Protein AF-A0A354PIG5-F1 (afdb_monomer)

Mean predicted aligned error: 12.37 Å

Sequence (164 aa):
SSSPVDLDRLLAGAAIHLVNTDPPYNVKVEPRSNNAIAAGLSSFTNDGAASRLKGGQGNAASFGVDHETGKPKHAATHKKLRAKDRPLANDFVSDEAFDQLLEDWFGNIARVLLPGRCFYIWGGYANCGNYPPVLKKHGLYFSQSIIWDKQHPVLTRKDFMGAH

Radius of gyration: 18.51 Å; Cα contacts (8 Å, |Δi|>4): 143; chains: 1; bounding box: 42×33×51 Å

Foldseek 3Di:
DLDLVVVCVVCVVPAAQEAEDEQDPFPFDFDDDPVCVVVVVDPPDVDCPVVPQADDDDADDPQQADNHPRHGVDDDDPDDDDPLSGDTVPPRDDPVSVLSSLLSVLLSVLVRHDPPHYYHYDDDPRCPVNNPVSCVVSVNDDDDDDWDQDPDDDDDSDPDDDRD

Structure (mmCIF, N/CA/C/O backbone):
data_AF-A0A354PIG5-F1
#
_entry.id   AF-A0A354PIG5-F1
#
loop_
_atom_site.group_PDB
_atom_site.id
_atom_site.type_symbol
_atom_site.label_atom_id
_atom_site.label_alt_id
_atom_site.label_comp_id
_atom_site.label_asym_id
_atom_site.label_entity_id
_atom_site.label_seq_id
_atom_site.pdbx_PDB_ins_code
_atom_site.Cartn_x
_atom_site.Cartn_y
_atom_site.Cartn_z
_atom_site.occupancy
_atom_site.B_iso_or_equiv
_atom_site.auth_seq_id
_atom_site.auth_comp_id
_atom_site.auth_asym_id
_atom_site.auth_atom_id
_atom_site.pdbx_PDB_model_num
ATOM 1 N N . SER A 1 1 ? -8.118 -4.072 -3.590 1.00 74.81 1 SER A N 1
ATOM 2 C CA . SER A 1 1 ? -8.830 -3.571 -4.785 1.00 74.81 1 SER A CA 1
ATOM 3 C C . SER A 1 1 ? -8.837 -2.057 -4.720 1.00 74.81 1 SER A C 1
ATOM 5 O O . SER A 1 1 ? -9.044 -1.546 -3.626 1.00 74.81 1 SER A O 1
ATOM 7 N N . SER A 1 2 ? -8.616 -1.351 -5.835 1.00 83.00 2 SER A N 1
ATOM 8 C CA . SER A 1 2 ? -8.819 0.108 -5.917 1.00 83.00 2 SER A CA 1
ATOM 9 C C . SER A 1 2 ? -10.299 0.483 -6.079 1.00 83.00 2 SER A C 1
ATOM 11 O O . SER A 1 2 ? -10.678 1.615 -5.820 1.00 83.00 2 SER A O 1
ATOM 13 N N . SER A 1 3 ? -11.161 -0.469 -6.449 1.00 90.56 3 SER A N 1
ATOM 14 C CA . SER A 1 3 ? -12.607 -0.265 -6.582 1.00 90.56 3 SER A CA 1
ATOM 15 C C . SER A 1 3 ? -13.317 -0.520 -5.244 1.00 90.56 3 SER A C 1
ATOM 17 O O . SER A 1 3 ? -13.314 -1.668 -4.777 1.00 90.56 3 SER A O 1
ATOM 19 N N . PRO A 1 4 ? -13.959 0.497 -4.625 1.00 93.94 4 PRO A N 1
ATOM 20 C CA . PRO A 1 4 ? -14.721 0.312 -3.391 1.00 93.94 4 PRO A CA 1
ATOM 21 C C . PRO A 1 4 ? -15.900 -0.641 -3.583 1.00 93.94 4 PRO A C 1
ATOM 23 O O . PRO A 1 4 ? -16.143 -1.485 -2.732 1.00 93.94 4 PRO A O 1
ATOM 26 N N . VAL A 1 5 ? -16.571 -0.564 -4.736 1.00 96.25 5 VAL A N 1
ATOM 27 C CA . VAL A 1 5 ? -17.736 -1.399 -5.059 1.00 96.25 5 VAL A CA 1
ATOM 28 C C . VAL A 1 5 ? -17.356 -2.878 -5.109 1.00 96.25 5 VAL A C 1
ATOM 30 O O . VAL A 1 5 ? -18.067 -3.720 -4.563 1.00 96.25 5 VAL A O 1
ATOM 33 N N . ASP A 1 6 ? -16.230 -3.212 -5.739 1.00 94.50 6 ASP A N 1
ATOM 34 C CA . ASP A 1 6 ? -15.784 -4.607 -5.808 1.00 94.50 6 ASP A CA 1
ATOM 35 C C . ASP A 1 6 ? -15.281 -5.103 -4.455 1.00 94.50 6 ASP A C 1
ATOM 37 O O . ASP A 1 6 ? -15.489 -6.267 -4.113 1.00 94.50 6 ASP A O 1
ATOM 41 N N . LEU A 1 7 ? -14.669 -4.219 -3.661 1.00 93.12 7 LEU A N 1
ATOM 42 C CA . LEU A 1 7 ? -14.281 -4.547 -2.295 1.00 93.12 7 LEU A CA 1
ATOM 43 C C . LEU A 1 7 ? -15.508 -4.810 -1.414 1.00 93.12 7 LEU A C 1
ATOM 45 O O . LEU A 1 7 ? -15.527 -5.797 -0.692 1.00 93.12 7 LEU A O 1
ATOM 49 N N . ASP A 1 8 ? -16.553 -3.994 -1.508 1.00 96.06 8 ASP A N 1
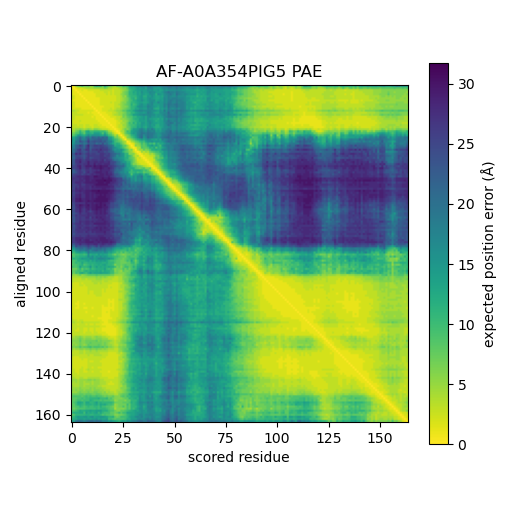ATOM 50 C CA . ASP A 1 8 ? -17.772 -4.165 -0.713 1.00 96.06 8 ASP A CA 1
ATOM 51 C C . ASP A 1 8 ? -18.505 -5.458 -1.077 1.00 96.06 8 ASP A C 1
ATOM 53 O O . ASP A 1 8 ? -18.942 -6.198 -0.193 1.00 96.06 8 ASP A O 1
ATOM 57 N N . ARG A 1 9 ? -18.570 -5.776 -2.377 1.00 96.75 9 ARG A N 1
ATOM 58 C CA . ARG A 1 9 ? -19.086 -7.064 -2.865 1.00 96.75 9 ARG A CA 1
ATOM 59 C C . ARG A 1 9 ? -18.287 -8.239 -2.311 1.00 96.75 9 ARG A C 1
ATOM 61 O O . ARG A 1 9 ? -18.887 -9.225 -1.898 1.00 96.75 9 ARG A O 1
ATOM 68 N N . LEU A 1 10 ? -16.958 -8.132 -2.306 1.00 94.88 10 LEU A N 1
ATOM 69 C CA . LEU A 1 10 ? -16.073 -9.173 -1.786 1.00 94.88 10 LEU A CA 1
ATOM 70 C C . LEU A 1 10 ? -16.258 -9.377 -0.280 1.00 94.88 10 LEU A C 1
ATOM 72 O O . LEU A 1 10 ? -16.286 -10.512 0.186 1.00 94.88 10 LEU A O 1
ATOM 76 N N . LEU A 1 11 ? -16.360 -8.285 0.479 1.00 95.94 11 LEU A N 1
ATOM 77 C CA . LEU A 1 11 ? -16.483 -8.349 1.930 1.00 95.94 11 LEU A CA 1
ATOM 78 C C . LEU A 1 11 ? -17.853 -8.856 2.367 1.00 95.94 11 LEU A C 1
ATOM 80 O O . LEU A 1 11 ? -17.933 -9.518 3.396 1.00 95.94 11 LEU A O 1
ATOM 84 N N . ALA A 1 12 ? -18.924 -8.540 1.631 1.00 96.62 12 ALA A N 1
ATOM 85 C CA . ALA A 1 12 ? -20.293 -8.916 1.990 1.00 96.62 12 ALA A CA 1
ATOM 86 C C . ALA A 1 12 ? -20.638 -8.604 3.469 1.00 96.62 12 ALA A C 1
ATOM 88 O O . ALA A 1 12 ? -21.335 -9.364 4.139 1.00 96.62 12 ALA A O 1
ATOM 89 N N . GLY A 1 13 ? -20.116 -7.486 3.993 1.00 94.06 13 GLY A N 1
ATOM 90 C CA . GLY A 1 13 ? -20.294 -7.055 5.386 1.00 94.06 13 GLY A CA 1
ATOM 91 C C . GLY A 1 13 ? -19.318 -7.662 6.405 1.00 94.06 13 GLY A C 1
ATOM 92 O O . GLY A 1 13 ? -19.386 -7.309 7.581 1.00 94.06 13 GLY A O 1
ATOM 93 N N . ALA A 1 14 ? -18.400 -8.540 5.995 1.00 96.12 14 ALA A N 1
ATOM 94 C CA . ALA A 1 14 ? -17.379 -9.097 6.876 1.00 96.12 14 ALA A CA 1
ATOM 95 C C . ALA A 1 14 ? -16.387 -8.023 7.354 1.00 96.12 14 ALA A C 1
ATOM 97 O O . ALA A 1 14 ? -15.939 -7.168 6.586 1.00 96.12 14 ALA A O 1
ATOM 98 N N . ALA A 1 15 ? -16.010 -8.102 8.630 1.00 93.38 15 ALA A N 1
ATOM 99 C CA . ALA A 1 15 ? -15.024 -7.209 9.221 1.00 93.38 15 ALA A CA 1
ATOM 100 C C . ALA A 1 15 ? -13.591 -7.669 8.915 1.00 93.38 15 ALA A C 1
ATOM 102 O O . ALA A 1 15 ? -13.277 -8.859 8.987 1.00 93.38 15 ALA A O 1
ATOM 103 N N . ILE A 1 16 ? -12.697 -6.716 8.638 1.00 96.94 16 ILE A N 1
ATOM 104 C CA . ILE A 1 16 ? -11.282 -7.003 8.395 1.00 96.94 16 ILE A CA 1
ATOM 105 C C . ILE A 1 16 ? -10.458 -6.766 9.662 1.00 96.94 16 ILE A C 1
ATOM 107 O O . ILE A 1 16 ? -10.401 -5.665 10.209 1.00 96.94 16 ILE A O 1
ATOM 111 N N . HIS A 1 17 ? -9.786 -7.828 10.112 1.00 97.56 17 HIS A N 1
ATOM 112 C CA . HIS A 1 17 ? -8.915 -7.826 11.293 1.00 97.56 17 HIS A CA 1
ATOM 113 C C . HIS A 1 17 ? -7.422 -7.729 10.966 1.00 97.56 17 HIS A C 1
ATOM 115 O O . HIS A 1 17 ? -6.620 -7.453 11.857 1.00 97.56 17 HIS A O 1
ATOM 121 N N . LEU A 1 18 ? -7.049 -8.000 9.718 1.00 97.50 18 LEU A N 1
ATOM 122 C CA . LEU A 1 18 ? -5.679 -7.970 9.229 1.00 97.50 18 LEU A CA 1
ATOM 123 C C . LEU A 1 18 ? -5.709 -7.713 7.726 1.00 97.50 18 LEU A C 1
ATOM 125 O O . LEU A 1 18 ? -6.444 -8.388 7.006 1.00 97.50 18 LEU A O 1
ATOM 129 N N . VAL A 1 19 ? -4.875 -6.793 7.252 1.00 96.38 19 VAL A N 1
ATOM 130 C CA . VAL A 1 19 ? -4.591 -6.659 5.818 1.00 96.38 19 VAL A CA 1
ATOM 131 C C . VAL A 1 19 ? -3.222 -7.249 5.516 1.00 96.38 19 VAL A C 1
ATOM 133 O O . VAL A 1 19 ? -2.248 -6.966 6.205 1.00 96.38 19 VAL A O 1
ATOM 136 N N . ASN A 1 20 ? -3.139 -8.051 4.463 1.00 94.75 20 ASN A N 1
ATOM 137 C CA . ASN A 1 20 ? -1.887 -8.535 3.902 1.00 94.75 20 ASN A CA 1
ATOM 138 C C . ASN A 1 20 ? -1.963 -8.340 2.385 1.00 94.75 20 ASN A C 1
ATOM 140 O O . ASN A 1 20 ? -2.807 -8.961 1.742 1.00 94.75 20 ASN A O 1
ATOM 144 N N . THR A 1 21 ? -1.166 -7.428 1.832 1.00 90.00 21 THR A N 1
ATOM 145 C CA . THR A 1 21 ? -1.327 -6.978 0.443 1.00 90.00 21 THR A CA 1
ATOM 146 C C . THR A 1 21 ? 0.007 -6.685 -0.221 1.00 90.00 21 THR A C 1
ATOM 148 O O . THR A 1 21 ? 0.940 -6.195 0.410 1.00 90.00 21 THR A O 1
ATOM 151 N N . ASP A 1 22 ? 0.060 -6.892 -1.528 1.00 86.06 22 ASP A N 1
ATOM 152 C CA . ASP A 1 22 ? 0.924 -6.162 -2.441 1.00 86.06 22 ASP A CA 1
ATOM 153 C C . ASP A 1 22 ? 0.088 -5.053 -3.115 1.00 86.06 22 ASP A C 1
ATOM 155 O O . ASP A 1 22 ? -1.019 -5.313 -3.589 1.00 86.06 22 ASP A O 1
ATOM 159 N N . PRO A 1 23 ? 0.512 -3.777 -3.103 1.00 75.69 23 PRO A N 1
ATOM 160 C CA . PRO A 1 23 ? -0.171 -2.745 -3.878 1.00 75.69 23 PRO A CA 1
ATOM 161 C C . PRO A 1 23 ? -0.042 -3.053 -5.380 1.00 75.69 23 PRO A C 1
ATOM 163 O O . PRO A 1 23 ? 0.822 -3.846 -5.761 1.00 75.69 23 PRO A O 1
ATOM 166 N N . PRO A 1 24 ? -0.883 -2.460 -6.247 1.00 66.12 24 PRO A N 1
ATOM 167 C CA . PRO A 1 24 ? -1.058 -2.890 -7.633 1.00 66.12 24 PRO A CA 1
ATOM 168 C C . PRO A 1 24 ? 0.165 -2.566 -8.506 1.00 66.12 24 PRO A C 1
ATOM 170 O O . PRO A 1 24 ? 0.164 -1.637 -9.310 1.00 66.12 24 PRO A O 1
ATOM 173 N N . TYR A 1 25 ? 1.215 -3.370 -8.373 1.00 64.62 25 TYR A N 1
ATOM 174 C CA . TYR A 1 25 ? 2.435 -3.286 -9.158 1.00 64.62 25 TYR A CA 1
ATOM 175 C C . TYR A 1 25 ? 2.503 -4.435 -10.158 1.00 64.62 25 TYR A C 1
ATOM 177 O O . TYR A 1 25 ? 2.498 -5.596 -9.773 1.00 64.62 25 TYR A O 1
ATOM 185 N N . ASN A 1 26 ? 2.642 -4.101 -11.444 1.00 58.44 26 ASN A N 1
ATOM 186 C CA . ASN A 1 26 ? 3.309 -4.919 -12.466 1.00 58.44 26 ASN A CA 1
ATOM 187 C C . ASN A 1 26 ? 3.069 -6.444 -12.435 1.00 58.44 26 ASN A C 1
ATOM 189 O O . ASN A 1 26 ? 4.012 -7.236 -12.445 1.00 58.44 26 ASN A O 1
ATOM 193 N N . VAL A 1 27 ? 1.806 -6.869 -12.481 1.00 47.31 27 VAL A N 1
ATOM 194 C CA . VAL A 1 27 ? 1.428 -8.292 -12.379 1.00 47.31 27 VAL A CA 1
ATOM 195 C C . VAL A 1 27 ? 1.302 -9.033 -13.716 1.00 47.31 27 VAL A C 1
ATOM 197 O O . VAL A 1 27 ? 1.070 -10.240 -13.713 1.00 47.31 27 VAL A O 1
ATOM 200 N N . LYS A 1 28 ? 1.482 -8.376 -14.875 1.00 41.38 28 LYS A N 1
ATOM 201 C CA . LYS A 1 28 ? 1.303 -9.048 -16.177 1.00 41.38 28 LYS A CA 1
ATOM 202 C C . LYS A 1 28 ? 2.555 -9.082 -17.044 1.00 41.38 28 LYS A C 1
ATOM 204 O O . LYS A 1 28 ? 2.981 -8.064 -17.587 1.00 41.38 28 LYS A O 1
ATOM 209 N N . VAL A 1 29 ? 3.081 -10.292 -17.238 1.00 42.31 29 VAL A N 1
ATOM 210 C CA . VAL A 1 29 ? 4.096 -10.620 -18.247 1.00 42.31 29 VAL A CA 1
ATOM 211 C C . VAL A 1 29 ? 3.372 -11.077 -19.516 1.00 42.31 29 VAL A C 1
ATOM 213 O O . VAL A 1 29 ? 2.855 -12.189 -19.556 1.00 42.31 29 VAL A O 1
ATOM 216 N N . GLU A 1 30 ? 3.308 -10.239 -20.555 1.00 38.31 30 GLU A N 1
ATOM 217 C CA . GLU A 1 30 ? 2.706 -10.641 -21.839 1.00 38.31 30 GLU A CA 1
ATOM 218 C C . GLU A 1 30 ? 3.747 -11.202 -22.833 1.00 38.31 30 GLU A C 1
ATOM 220 O O . GLU A 1 30 ? 4.861 -10.668 -22.933 1.00 38.31 30 GLU A O 1
ATOM 225 N N . PRO A 1 31 ? 3.412 -12.257 -23.605 1.00 37.62 31 PRO A N 1
ATOM 226 C CA . PRO A 1 31 ? 4.224 -12.721 -24.729 1.00 37.62 31 PRO A CA 1
ATOM 227 C C . PRO A 1 31 ? 4.264 -11.672 -25.851 1.00 37.62 31 PRO A C 1
ATOM 229 O O . PRO A 1 31 ? 3.236 -11.125 -26.230 1.00 37.62 31 PRO A O 1
ATOM 232 N N . ARG A 1 32 ? 5.448 -11.409 -26.422 1.00 52.59 32 ARG A N 1
ATOM 233 C CA . ARG A 1 32 ? 5.639 -10.389 -27.478 1.00 52.59 32 ARG A CA 1
ATOM 234 C C . ARG A 1 32 ? 6.369 -10.882 -28.728 1.00 52.59 32 ARG A C 1
ATOM 236 O O . ARG A 1 32 ? 7.068 -10.110 -29.377 1.00 52.59 32 ARG A O 1
ATOM 243 N N . SER A 1 33 ? 6.282 -12.163 -29.079 1.00 48.16 33 SER A N 1
ATOM 244 C CA . SER A 1 33 ? 6.675 -12.531 -30.446 1.00 48.16 33 SER A CA 1
ATOM 245 C C . SER A 1 33 ? 5.635 -11.963 -31.418 1.00 48.16 33 SER A C 1
ATOM 247 O O . SER A 1 33 ? 4.445 -11.978 -31.108 1.00 48.16 33 SER A O 1
ATOM 249 N N . ASN A 1 34 ? 6.056 -11.501 -32.602 1.00 45.69 34 ASN A N 1
ATOM 250 C CA . ASN A 1 34 ? 5.121 -11.089 -33.662 1.00 45.69 34 ASN A CA 1
ATOM 251 C C . ASN A 1 34 ? 4.080 -12.190 -33.952 1.00 45.69 34 ASN A C 1
ATOM 253 O O . ASN A 1 34 ? 2.932 -11.885 -34.244 1.00 45.69 34 ASN A O 1
ATOM 257 N N . ASN A 1 35 ? 4.455 -13.462 -33.764 1.00 43.19 35 ASN A N 1
ATOM 258 C CA . ASN A 1 35 ? 3.554 -14.611 -33.868 1.00 43.19 35 ASN A CA 1
ATOM 259 C C . ASN A 1 35 ? 2.488 -14.658 -32.756 1.00 43.19 35 ASN A C 1
ATOM 261 O O . ASN A 1 35 ? 1.361 -15.044 -33.029 1.00 43.19 35 ASN A O 1
ATOM 265 N N . ALA A 1 36 ? 2.811 -14.272 -31.515 1.00 39.34 36 ALA A N 1
ATOM 266 C CA . ALA A 1 36 ? 1.846 -14.235 -30.409 1.00 39.34 36 ALA A CA 1
ATOM 267 C C . ALA A 1 36 ? 0.866 -13.056 -30.528 1.00 39.34 36 ALA A C 1
ATOM 269 O O . ALA A 1 36 ? -0.307 -13.196 -30.190 1.00 39.34 36 ALA A O 1
ATOM 270 N N . ILE A 1 37 ? 1.339 -11.923 -31.061 1.00 41.56 37 ILE A N 1
ATOM 271 C CA . ILE A 1 37 ? 0.503 -10.759 -31.391 1.00 41.56 37 ILE A CA 1
ATOM 272 C C . ILE A 1 37 ? -0.439 -11.107 -32.556 1.00 41.56 37 ILE A C 1
ATOM 274 O O . ILE A 1 37 ? -1.639 -10.870 -32.467 1.00 41.56 37 ILE A O 1
ATOM 278 N N . ALA A 1 38 ? 0.073 -11.757 -33.609 1.00 40.72 38 ALA A N 1
ATOM 279 C CA . ALA A 1 38 ? -0.735 -12.224 -34.739 1.00 40.72 38 ALA A CA 1
ATOM 280 C C . ALA A 1 38 ? -1.760 -13.311 -34.354 1.00 40.72 38 ALA A C 1
ATOM 282 O O . ALA A 1 38 ? -2.796 -13.428 -35.000 1.00 40.72 38 ALA A O 1
ATOM 283 N N . ALA A 1 39 ? -1.500 -14.079 -33.290 1.00 41.22 39 ALA A N 1
ATOM 284 C CA . ALA A 1 39 ? -2.415 -15.087 -32.754 1.00 41.22 39 ALA A CA 1
ATOM 285 C C . ALA A 1 39 ? -3.521 -14.513 -31.840 1.00 41.22 39 ALA A C 1
ATOM 287 O O . ALA A 1 39 ? -4.280 -15.286 -31.261 1.00 41.22 39 ALA A O 1
ATOM 288 N N . GLY A 1 40 ? -3.615 -13.184 -31.678 1.00 33.91 40 GLY A N 1
ATOM 289 C CA . GLY A 1 40 ? -4.673 -12.541 -30.887 1.00 33.91 40 GLY A CA 1
ATOM 290 C C . GLY A 1 40 ? -4.543 -12.730 -29.371 1.00 33.91 40 GLY A C 1
ATOM 291 O O . GLY A 1 40 ? -5.515 -12.559 -28.643 1.00 33.91 40 GLY A O 1
ATOM 292 N N . LEU A 1 41 ? -3.351 -13.084 -28.879 1.00 39.31 41 LEU A N 1
ATOM 293 C CA . LEU A 1 41 ? -3.097 -13.360 -27.458 1.00 39.31 41 LEU A CA 1
ATOM 294 C C . LEU A 1 41 ? -2.632 -12.117 -26.665 1.00 39.31 41 LEU A C 1
ATOM 296 O O . LEU A 1 41 ? -2.272 -12.245 -25.495 1.00 39.31 41 LEU A O 1
ATOM 300 N N . SER A 1 42 ? -2.614 -10.926 -27.281 1.00 42.78 42 SER A N 1
ATOM 301 C CA . SER A 1 42 ? -2.255 -9.653 -26.633 1.00 42.78 42 SER A CA 1
ATOM 302 C C . SER A 1 42 ? -3.487 -8.813 -26.303 1.00 42.78 42 SER A C 1
ATOM 304 O O . SER A 1 42 ? -4.326 -8.589 -27.171 1.00 42.78 42 SER A O 1
ATOM 306 N N . SER A 1 43 ? -3.553 -8.269 -25.088 1.00 42.38 43 SER A N 1
ATOM 307 C CA . SER A 1 43 ? -4.671 -7.413 -24.630 1.00 42.38 43 SER A CA 1
ATOM 308 C C . SER A 1 43 ? -4.508 -5.932 -24.959 1.00 42.38 43 SER A C 1
ATOM 310 O O . SER A 1 43 ? -5.352 -5.129 -24.577 1.00 42.38 43 SER A O 1
ATOM 312 N N . PHE A 1 44 ? -3.441 -5.556 -25.664 1.00 44.06 44 PHE A N 1
ATOM 313 C CA . PHE A 1 44 ? -3.349 -4.237 -26.275 1.00 44.06 44 PHE A CA 1
ATOM 314 C C . PHE A 1 44 ? -4.238 -4.220 -27.521 1.00 44.06 44 PHE A C 1
ATOM 316 O O . PHE A 1 44 ? -3.773 -4.423 -28.642 1.00 44.06 44 PHE A O 1
ATOM 323 N N . THR A 1 45 ? -5.533 -3.984 -27.333 1.00 39.50 45 THR A N 1
ATOM 324 C CA . THR A 1 45 ? -6.289 -3.262 -28.354 1.00 39.50 45 THR A CA 1
ATOM 325 C C . THR A 1 45 ? -5.624 -1.896 -28.533 1.00 39.50 45 THR A C 1
ATOM 327 O O . THR A 1 45 ? -5.093 -1.324 -27.579 1.00 39.50 45 THR A O 1
ATOM 330 N N . ASN A 1 46 ? -5.561 -1.408 -29.774 1.00 42.69 46 ASN A N 1
ATOM 331 C CA . ASN A 1 46 ? -5.026 -0.092 -30.144 1.00 42.6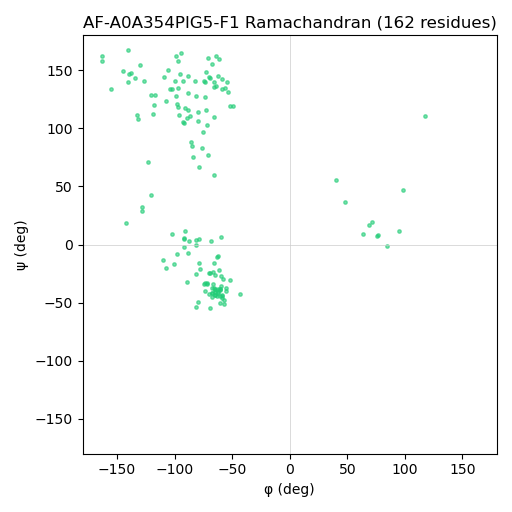9 46 ASN A CA 1
ATOM 332 C C . ASN A 1 46 ? -5.895 1.044 -29.567 1.00 42.69 46 ASN A C 1
ATOM 334 O O . ASN A 1 46 ? -6.445 1.854 -30.310 1.00 42.69 46 ASN A O 1
ATOM 338 N N . ASP A 1 47 ? -6.051 1.113 -28.251 1.00 36.75 47 ASP A N 1
ATOM 339 C CA . ASP A 1 47 ? -6.847 2.143 -27.611 1.00 36.75 47 ASP A CA 1
ATOM 340 C C . ASP A 1 47 ? -5.955 3.356 -27.344 1.00 36.75 47 ASP A C 1
ATOM 342 O O . ASP A 1 47 ? -4.844 3.253 -26.815 1.00 36.75 47 ASP A O 1
ATOM 346 N N . GLY A 1 48 ? -6.439 4.536 -27.741 1.00 36.53 48 GLY A N 1
ATOM 347 C CA . GLY A 1 48 ? -5.711 5.813 -27.755 1.00 36.53 48 GLY A CA 1
ATOM 348 C C . GLY A 1 48 ? -5.167 6.309 -26.404 1.00 36.53 48 GLY A C 1
ATOM 349 O O . GLY A 1 48 ? -4.611 7.403 -26.339 1.00 36.53 48 GLY A O 1
ATOM 350 N N . ALA A 1 49 ? -5.268 5.514 -25.336 1.00 37.22 49 ALA A N 1
ATOM 351 C CA . ALA A 1 49 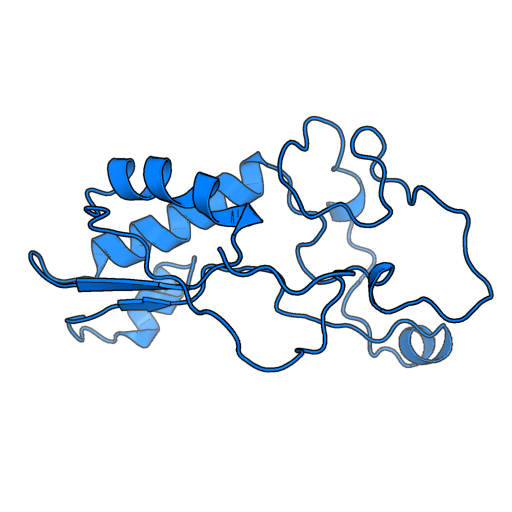? -4.638 5.751 -24.040 1.00 37.22 49 ALA A CA 1
ATOM 352 C C . ALA A 1 49 ? -3.101 5.838 -24.128 1.00 37.22 49 ALA A C 1
ATOM 354 O O . ALA A 1 49 ? -2.483 6.572 -23.359 1.00 37.22 49 ALA A O 1
ATOM 355 N N . ALA A 1 50 ? -2.482 5.184 -25.119 1.00 38.84 50 ALA A N 1
ATOM 356 C CA . ALA A 1 50 ? -1.037 5.261 -25.352 1.00 38.84 50 ALA A CA 1
ATOM 357 C C . ALA A 1 50 ? -0.542 6.661 -25.784 1.00 38.84 50 ALA A C 1
ATOM 359 O O . ALA A 1 50 ? 0.654 6.934 -25.707 1.00 38.84 50 ALA A O 1
ATOM 360 N N . SER A 1 51 ? -1.426 7.569 -26.228 1.00 36.22 51 SER A N 1
ATOM 361 C CA . SER A 1 51 ? -1.018 8.878 -26.764 1.00 36.22 51 SER A CA 1
AT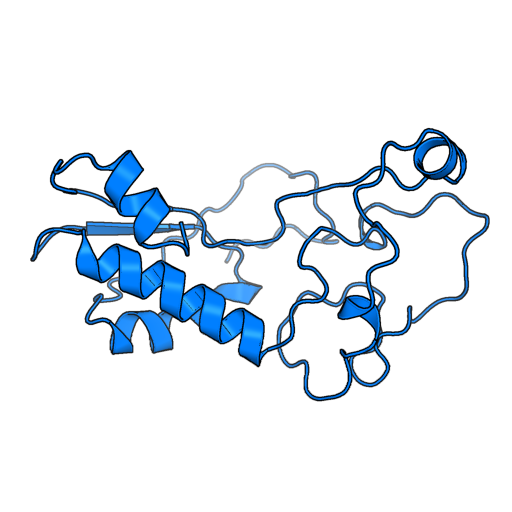OM 362 C C . SER A 1 51 ? -0.880 9.992 -25.714 1.00 36.22 51 SER A C 1
ATOM 364 O O . SER A 1 51 ? -0.458 11.091 -26.075 1.00 36.22 51 SER A O 1
ATOM 366 N N . ARG A 1 52 ? -1.260 9.763 -24.446 1.00 35.53 52 ARG A N 1
ATOM 367 C CA . ARG A 1 52 ? -1.309 10.816 -23.405 1.00 35.53 52 ARG A CA 1
ATOM 368 C C . ARG A 1 52 ? -0.140 10.812 -22.413 1.00 35.53 52 ARG A C 1
ATOM 370 O O . ARG A 1 52 ? -0.156 11.578 -21.459 1.00 35.53 52 ARG A O 1
ATOM 377 N N . LEU A 1 53 ? 0.894 10.011 -22.651 1.00 40.06 53 LEU A N 1
ATOM 378 C CA . LEU A 1 53 ? 2.118 9.993 -21.843 1.00 40.06 53 LEU A CA 1
ATOM 379 C C . LEU A 1 53 ? 3.099 11.082 -22.300 1.00 40.06 53 LEU A C 1
ATOM 381 O O . LEU A 1 53 ? 4.084 10.805 -22.982 1.00 40.06 53 LEU A O 1
ATOM 385 N N . LYS A 1 54 ? 2.822 12.342 -21.958 1.00 36.19 54 LYS A N 1
ATOM 386 C CA . LYS A 1 54 ? 3.800 13.431 -22.069 1.00 36.19 54 LYS A CA 1
ATOM 387 C C . LYS A 1 54 ? 3.826 14.232 -20.774 1.00 36.19 54 LYS A C 1
ATOM 389 O O . LYS A 1 54 ? 2.920 15.019 -20.532 1.00 36.19 54 LYS A O 1
ATOM 394 N N . GLY A 1 55 ? 4.914 14.072 -20.027 1.00 30.62 55 GLY A N 1
ATOM 395 C CA . GLY A 1 55 ? 5.320 14.986 -18.964 1.00 30.62 55 GLY A CA 1
ATOM 396 C C . GLY A 1 55 ? 5.338 14.348 -17.582 1.00 30.62 55 GLY A C 1
ATOM 397 O O . GLY A 1 55 ? 4.285 14.082 -17.025 1.00 30.62 55 GLY A O 1
ATOM 398 N N . GLY A 1 56 ? 6.544 14.176 -17.031 1.00 34.78 56 GLY A N 1
ATOM 399 C CA . GLY A 1 56 ? 6.748 14.142 -15.582 1.00 34.78 56 GLY A CA 1
ATOM 400 C C . GLY A 1 56 ? 6.843 12.770 -14.924 1.00 34.78 56 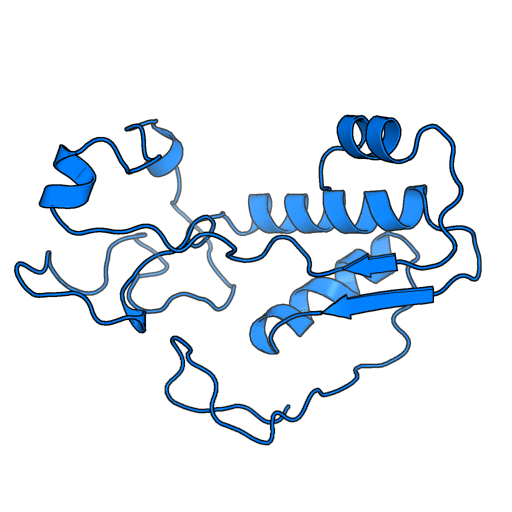GLY A C 1
ATOM 401 O O . GLY A 1 56 ? 6.210 12.585 -13.904 1.00 34.78 56 GLY A O 1
ATOM 402 N N . GLN A 1 57 ? 7.627 11.826 -15.462 1.00 41.22 57 GLN A N 1
ATOM 403 C CA . GLN A 1 57 ? 7.890 10.552 -14.775 1.00 41.22 57 GLN A CA 1
ATOM 404 C C . GLN A 1 57 ? 9.111 10.640 -13.858 1.00 41.22 57 GLN A C 1
ATOM 406 O O . GLN A 1 57 ? 10.252 10.642 -14.327 1.00 41.22 57 GLN A O 1
ATOM 411 N N . GLY A 1 58 ? 8.860 10.636 -12.555 1.00 35.44 58 GLY A N 1
ATOM 412 C CA . GLY A 1 58 ? 9.853 10.566 -11.498 1.00 35.44 58 GLY A CA 1
ATOM 413 C C . GLY A 1 58 ? 9.665 9.354 -10.595 1.00 35.44 58 GLY A C 1
ATOM 414 O O . GLY A 1 58 ? 9.809 9.515 -9.396 1.00 35.44 58 GLY A O 1
ATOM 415 N N . ASN A 1 59 ? 9.374 8.153 -11.120 1.00 36.25 59 ASN A N 1
ATOM 416 C CA . ASN A 1 59 ? 9.391 6.926 -10.313 1.00 36.25 59 ASN A CA 1
ATOM 417 C C . ASN A 1 59 ? 9.965 5.686 -11.033 1.00 36.25 59 ASN A C 1
ATOM 419 O O . ASN A 1 59 ? 9.809 5.453 -12.233 1.00 36.25 59 ASN A O 1
ATOM 423 N N . ALA A 1 60 ? 10.742 4.914 -10.272 1.00 38.66 60 ALA A N 1
ATOM 424 C CA . ALA A 1 60 ? 11.824 4.059 -10.747 1.00 38.66 60 ALA A CA 1
ATOM 425 C C . ALA A 1 60 ? 11.385 2.658 -11.221 1.00 38.66 60 ALA A C 1
ATOM 427 O O . ALA A 1 60 ? 11.530 1.664 -10.507 1.00 38.66 60 ALA A O 1
ATOM 428 N N . ALA A 1 61 ? 10.964 2.546 -12.484 1.00 37.97 61 ALA A N 1
ATOM 429 C CA . ALA A 1 61 ? 10.935 1.266 -13.210 1.00 37.97 61 ALA A CA 1
ATOM 430 C C . ALA A 1 61 ? 11.322 1.365 -14.702 1.00 37.97 61 ALA A C 1
ATOM 432 O O . ALA A 1 61 ? 11.054 0.439 -15.467 1.00 37.97 61 ALA A O 1
ATOM 433 N N . SER A 1 62 ? 11.987 2.438 -15.142 1.00 38.00 62 SER A N 1
ATOM 434 C CA . SER A 1 62 ? 12.314 2.672 -16.559 1.00 38.00 62 SER A CA 1
ATOM 435 C C . SER A 1 62 ? 13.524 1.865 -17.056 1.00 38.00 62 SER A C 1
ATOM 437 O O . SER A 1 62 ? 14.578 2.378 -17.443 1.00 38.00 62 SER A O 1
ATOM 439 N N . PHE A 1 63 ? 13.383 0.544 -17.116 1.00 41.59 63 PHE A N 1
ATOM 440 C CA . PHE A 1 63 ? 14.329 -0.267 -17.877 1.00 41.59 63 PHE A CA 1
ATOM 441 C C . PHE A 1 63 ? 14.047 -0.118 -19.378 1.00 41.59 63 PHE A C 1
ATOM 443 O O . PHE A 1 63 ? 13.186 -0.790 -19.934 1.00 41.59 63 PHE A O 1
ATOM 450 N N . GLY A 1 64 ? 14.799 0.769 -20.040 1.00 40.84 64 GLY A N 1
ATOM 451 C CA . GLY A 1 64 ? 14.888 0.832 -21.506 1.00 40.84 64 GLY A CA 1
ATOM 452 C C . GLY A 1 64 ? 13.958 1.823 -22.213 1.00 40.84 64 GLY A C 1
ATOM 453 O O . GLY A 1 64 ? 13.873 1.778 -23.440 1.00 40.84 64 GLY A O 1
ATOM 454 N N . VAL A 1 65 ? 13.306 2.734 -21.486 1.00 43.47 65 VAL A N 1
ATOM 455 C CA . VAL A 1 65 ? 12.412 3.766 -22.047 1.00 43.47 65 VAL A CA 1
ATOM 456 C C . VAL A 1 65 ? 12.846 5.144 -21.548 1.00 43.47 65 VAL A C 1
ATOM 458 O O . VAL A 1 65 ? 13.331 5.283 -20.426 1.00 43.47 65 VAL A O 1
ATOM 461 N N . ASP A 1 66 ? 12.779 6.138 -22.424 1.00 40.62 66 ASP A N 1
ATOM 462 C CA . ASP A 1 66 ? 13.132 7.522 -22.137 1.00 40.62 66 ASP A CA 1
ATOM 463 C C . ASP A 1 66 ? 11.976 8.250 -21.433 1.00 40.62 66 ASP A C 1
ATOM 465 O O . ASP A 1 66 ? 10.839 8.214 -21.906 1.00 40.62 66 ASP A O 1
ATOM 469 N N . HIS A 1 67 ? 12.276 8.888 -20.297 1.00 40.88 67 HIS A N 1
ATOM 470 C CA . HIS A 1 67 ? 11.283 9.487 -19.395 1.00 40.88 67 HIS A CA 1
ATOM 471 C C . HIS A 1 67 ? 10.593 10.731 -19.963 1.00 40.88 67 HIS A C 1
ATOM 473 O O . HIS A 1 67 ? 9.482 11.053 -19.549 1.00 40.88 67 HIS A O 1
ATOM 479 N N . GLU A 1 68 ? 11.227 11.436 -20.899 1.00 36.00 68 GLU A N 1
ATOM 480 C CA . GLU A 1 68 ? 10.668 12.660 -21.480 1.00 36.00 68 GLU A CA 1
ATOM 481 C C . GLU A 1 68 ? 9.801 12.353 -22.700 1.00 36.00 68 GLU A C 1
ATOM 483 O O . GLU A 1 68 ? 8.817 13.039 -22.982 1.00 36.00 68 GLU A O 1
ATOM 488 N N . THR A 1 69 ? 10.163 11.303 -23.436 1.00 43.84 69 THR A N 1
ATOM 489 C CA . THR A 1 69 ? 9.576 11.017 -24.745 1.00 43.84 69 THR A CA 1
ATOM 490 C C . THR A 1 69 ? 8.673 9.788 -24.769 1.00 43.84 69 THR A C 1
ATOM 492 O O . THR A 1 69 ? 7.973 9.590 -25.764 1.00 43.84 69 THR A O 1
ATOM 495 N N . GLY A 1 70 ? 8.702 8.942 -23.731 1.00 43.25 70 GLY A N 1
ATOM 496 C CA . GLY A 1 70 ? 7.985 7.660 -23.690 1.00 43.25 70 GLY A CA 1
ATOM 497 C C . GLY A 1 70 ? 8.465 6.660 -24.749 1.00 43.25 70 GLY A C 1
ATOM 498 O O . GLY A 1 70 ? 7.841 5.621 -24.967 1.00 43.25 70 GLY A O 1
ATOM 499 N N . LYS A 1 71 ? 9.567 6.970 -25.446 1.00 43.44 71 LYS A N 1
ATOM 500 C CA . LYS A 1 71 ? 10.107 6.147 -26.526 1.00 43.44 71 LYS A CA 1
ATOM 501 C C . LYS A 1 71 ? 11.075 5.110 -25.970 1.00 43.44 71 LYS A C 1
ATOM 503 O O . LYS A 1 71 ? 11.830 5.409 -25.041 1.00 43.44 71 LYS A O 1
ATOM 508 N N . PRO A 1 72 ? 11.125 3.905 -26.559 1.00 48.38 72 PRO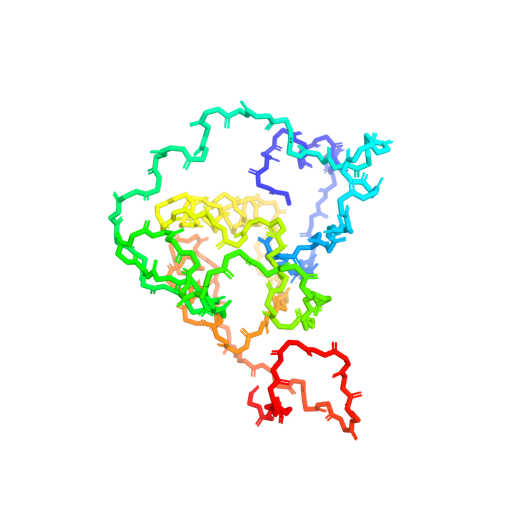 A N 1
ATOM 509 C CA . PRO A 1 72 ? 12.202 2.971 -26.277 1.00 48.38 72 PRO A CA 1
ATOM 510 C C . PRO A 1 72 ? 13.546 3.672 -26.516 1.00 48.38 72 PRO A C 1
ATOM 512 O O . PRO A 1 72 ? 13.754 4.255 -27.580 1.00 48.38 72 PRO A O 1
ATOM 515 N N . LYS A 1 73 ? 14.482 3.584 -25.563 1.00 43.22 73 LYS A N 1
ATOM 516 C CA . LYS A 1 73 ? 15.852 4.116 -25.724 1.00 43.22 73 LYS A CA 1
ATOM 517 C C . LYS A 1 73 ? 16.617 3.429 -26.867 1.00 43.22 73 LYS A C 1
ATOM 519 O O . LYS A 1 73 ? 17.703 3.867 -27.241 1.00 43.22 73 LYS A O 1
ATOM 524 N N . HIS A 1 74 ? 16.070 2.341 -27.414 1.00 44.53 74 HIS A N 1
ATOM 525 C CA . HIS A 1 74 ? 16.684 1.508 -28.440 1.00 44.53 74 HIS A CA 1
ATOM 526 C C . HIS A 1 74 ? 15.684 1.176 -29.558 1.00 44.53 74 HIS A C 1
ATOM 528 O O . HIS A 1 74 ? 14.504 0.955 -29.299 1.00 44.53 74 HIS A O 1
ATOM 534 N N . ALA A 1 75 ? 16.164 1.130 -30.804 1.00 42.56 75 ALA A N 1
ATOM 535 C CA . ALA A 1 75 ? 15.344 0.888 -31.993 1.00 42.56 75 ALA A CA 1
ATOM 536 C C . ALA A 1 75 ? 14.629 -0.481 -31.987 1.00 42.56 75 ALA A C 1
ATOM 538 O O . ALA A 1 75 ? 15.039 -1.420 -31.295 1.00 42.56 75 ALA A O 1
ATOM 539 N N . ALA A 1 76 ? 13.571 -0.588 -32.804 1.00 48.09 76 ALA A N 1
ATOM 540 C CA . ALA A 1 76 ? 12.781 -1.803 -32.994 1.00 48.09 76 ALA A CA 1
ATOM 541 C C . ALA A 1 76 ? 13.688 -3.011 -33.264 1.00 48.09 76 ALA A C 1
ATOM 543 O O . ALA A 1 76 ? 14.475 -3.042 -34.210 1.00 48.09 76 ALA A O 1
ATOM 544 N N . THR A 1 77 ? 13.608 -4.006 -32.387 1.00 45.88 77 THR A N 1
ATOM 545 C CA . THR A 1 77 ? 14.521 -5.142 -32.403 1.00 45.88 77 THR A CA 1
ATOM 546 C C . THR A 1 77 ? 13.876 -6.292 -33.165 1.00 45.88 77 THR A C 1
ATOM 548 O O . THR A 1 77 ? 12.968 -6.949 -32.672 1.00 45.88 77 THR A O 1
ATOM 551 N N . HIS A 1 78 ? 14.411 -6.618 -34.342 1.00 57.28 78 HIS A N 1
ATOM 552 C CA . HIS A 1 78 ? 14.146 -7.897 -35.022 1.00 57.28 78 HIS A CA 1
ATOM 553 C C . HIS A 1 78 ? 14.758 -9.108 -34.272 1.00 57.28 78 HIS A C 1
ATOM 555 O O . HIS A 1 78 ? 14.700 -10.241 -34.742 1.00 57.28 78 HIS A O 1
ATOM 561 N N . LYS A 1 79 ? 15.371 -8.878 -33.100 1.00 57.12 79 LYS A N 1
ATOM 562 C CA . LYS A 1 79 ? 16.002 -9.871 -32.222 1.00 57.12 79 LYS A CA 1
ATOM 563 C C . LYS A 1 79 ? 15.135 -10.141 -30.992 1.00 57.12 79 LYS A C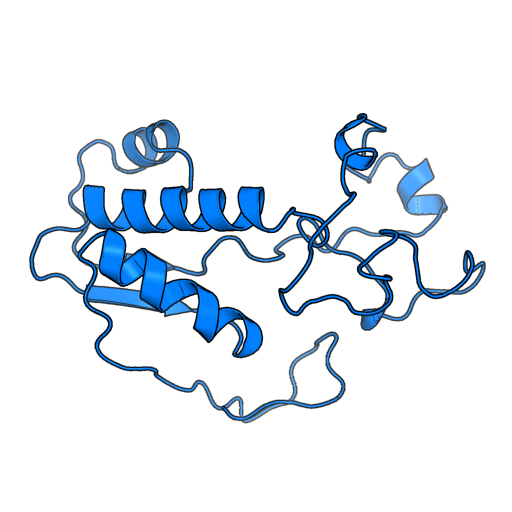 1
ATOM 565 O O . LYS A 1 79 ? 14.462 -9.252 -30.482 1.00 57.12 79 LYS A O 1
ATOM 570 N N . LYS A 1 80 ? 15.220 -11.368 -30.470 1.00 61.03 80 LYS A N 1
ATOM 571 C CA . LYS A 1 80 ? 14.575 -11.796 -29.218 1.00 61.03 80 LYS A CA 1
ATOM 572 C C . LYS A 1 80 ? 14.916 -10.828 -28.071 1.00 61.03 80 LYS A C 1
ATOM 574 O O . LYS A 1 80 ? 16.082 -10.701 -27.704 1.00 61.03 80 LYS A O 1
ATOM 579 N N . LEU A 1 81 ? 13.897 -10.189 -27.490 1.00 58.41 81 LEU A N 1
ATOM 580 C CA . LEU A 1 81 ? 14.046 -9.278 -26.348 1.00 58.41 81 LEU A CA 1
ATOM 581 C C . LEU A 1 81 ? 14.566 -10.013 -25.101 1.00 58.41 81 LEU A C 1
ATOM 583 O O . LEU A 1 81 ? 14.064 -11.095 -24.745 1.00 58.41 81 LEU A O 1
ATOM 587 N N . ARG A 1 82 ? 15.520 -9.394 -24.391 1.00 62.59 82 ARG A N 1
ATOM 588 C CA . ARG A 1 82 ? 15.942 -9.855 -23.057 1.00 62.59 82 ARG A CA 1
ATOM 589 C C . ARG A 1 82 ? 14.796 -9.641 -22.073 1.00 62.59 82 ARG A C 1
ATOM 591 O O . ARG A 1 82 ? 13.958 -8.771 -22.280 1.00 62.59 82 ARG A O 1
ATOM 598 N N . ALA A 1 83 ? 14.764 -10.406 -20.984 1.00 65.25 83 ALA A N 1
ATOM 599 C CA . ALA A 1 83 ? 13.702 -10.292 -19.980 1.00 65.25 83 ALA A CA 1
ATOM 600 C C . ALA A 1 83 ? 13.553 -8.860 -19.430 1.00 65.25 83 ALA A C 1
ATOM 602 O O . ALA A 1 83 ? 12.431 -8.400 -19.242 1.00 65.25 83 ALA A O 1
ATOM 603 N N . LYS A 1 84 ? 14.667 -8.137 -19.250 1.00 59.00 84 LYS A N 1
ATOM 604 C CA . LYS A 1 84 ? 14.655 -6.754 -18.758 1.00 59.00 84 LYS A CA 1
ATOM 605 C C . LYS A 1 84 ? 14.071 -5.722 -19.723 1.00 59.00 84 LYS A C 1
ATOM 607 O O . LYS A 1 84 ? 13.570 -4.708 -19.266 1.00 59.00 84 LYS A O 1
ATOM 612 N N . ASP A 1 85 ? 14.098 -6.000 -21.026 1.00 59.53 85 ASP A N 1
ATOM 613 C CA . ASP A 1 85 ? 13.606 -5.080 -22.058 1.00 59.53 85 ASP A CA 1
ATOM 614 C C . ASP A 1 85 ? 12.120 -5.330 -22.391 1.00 59.53 85 ASP A C 1
ATOM 616 O O . ASP A 1 85 ? 11.597 -4.755 -23.341 1.00 59.53 85 ASP A O 1
ATOM 620 N N . ARG A 1 86 ? 11.440 -6.241 -21.674 1.00 62.56 86 ARG A N 1
ATOM 621 C CA . ARG A 1 86 ? 10.018 -6.557 -21.882 1.00 62.56 86 ARG A CA 1
ATOM 622 C C . ARG A 1 86 ? 9.159 -5.666 -20.986 1.00 62.56 86 ARG A C 1
ATOM 624 O O . ARG A 1 86 ? 9.269 -5.816 -19.767 1.00 62.56 86 ARG A O 1
ATOM 631 N N . PRO A 1 87 ? 8.293 -4.806 -21.548 1.00 58.72 87 PRO A N 1
ATOM 632 C CA . PRO A 1 87 ? 7.364 -4.027 -20.744 1.00 58.72 87 PRO A CA 1
ATOM 633 C C . PRO A 1 87 ? 6.204 -4.881 -20.208 1.00 58.72 87 PRO A C 1
ATOM 635 O O . PRO A 1 87 ? 5.676 -5.742 -20.923 1.00 58.72 87 PRO A O 1
ATOM 638 N N . LEU A 1 88 ? 5.815 -4.622 -18.964 1.00 59.28 88 LEU A N 1
ATOM 639 C CA . LEU A 1 88 ? 4.713 -5.246 -18.228 1.00 59.28 88 LEU A CA 1
ATOM 640 C C . LEU A 1 88 ? 3.461 -4.361 -18.263 1.00 59.28 88 LEU A C 1
ATOM 642 O O . LEU A 1 88 ? 3.539 -3.166 -18.559 1.00 59.28 88 LEU A O 1
ATOM 646 N N . ALA A 1 89 ? 2.297 -4.940 -17.956 1.00 60.78 89 ALA A N 1
ATOM 647 C CA . ALA A 1 89 ? 1.115 -4.118 -17.697 1.00 60.78 89 ALA A CA 1
ATOM 648 C C . ALA A 1 89 ? 1.409 -3.164 -16.532 1.00 60.78 89 ALA A C 1
ATOM 650 O O . ALA A 1 89 ? 1.928 -3.606 -15.509 1.00 60.78 89 ALA A O 1
ATOM 651 N N . ASN A 1 90 ? 1.046 -1.893 -16.715 1.00 62.28 90 ASN A N 1
ATOM 652 C CA . ASN A 1 90 ? 1.284 -0.771 -15.803 1.00 62.28 90 ASN A CA 1
ATOM 653 C C . ASN A 1 90 ? 2.719 -0.206 -15.768 1.00 62.28 90 ASN A C 1
ATOM 655 O O . ASN A 1 90 ? 2.958 0.735 -15.019 1.00 62.28 90 ASN A O 1
ATOM 659 N N . ASP A 1 91 ? 3.634 -0.642 -16.650 1.00 61.56 91 ASP A N 1
ATOM 660 C CA . ASP A 1 91 ? 4.947 0.023 -16.813 1.00 61.56 91 ASP A CA 1
ATOM 661 C C . ASP A 1 91 ? 4.815 1.488 -17.318 1.00 61.56 91 ASP A C 1
ATOM 663 O O . ASP A 1 91 ? 5.794 2.230 -17.311 1.00 61.56 91 ASP A O 1
ATOM 667 N N . PHE A 1 92 ? 3.620 1.913 -17.756 1.00 64.75 92 PHE A N 1
ATOM 668 C CA . PHE A 1 92 ? 3.347 3.226 -18.362 1.00 64.75 92 PHE A CA 1
ATOM 669 C C . PHE A 1 92 ? 2.176 3.973 -17.704 1.00 64.75 92 PHE A C 1
ATOM 671 O O . PHE A 1 92 ? 1.436 4.688 -18.377 1.00 64.75 92 PHE A O 1
ATOM 678 N N . VAL A 1 93 ? 1.958 3.788 -16.403 1.00 68.06 93 VAL A N 1
ATOM 679 C CA . VAL A 1 93 ? 1.032 4.654 -15.653 1.00 68.06 93 VAL A CA 1
ATOM 680 C C . VAL A 1 93 ? 1.713 6.020 -15.459 1.00 68.06 93 VAL A C 1
ATOM 682 O O . VAL A 1 93 ? 2.930 6.069 -15.272 1.00 68.06 93 VAL A O 1
ATOM 685 N N . SER A 1 94 ? 0.973 7.130 -15.585 1.00 73.38 94 SER A N 1
ATOM 686 C CA . SER A 1 94 ? 1.516 8.456 -15.238 1.00 73.38 94 SER A CA 1
ATOM 687 C C . SER A 1 94 ? 1.677 8.583 -13.724 1.00 73.38 94 SER A C 1
ATOM 689 O O . SER A 1 94 ? 1.033 7.843 -12.982 1.00 73.38 94 SER A O 1
ATOM 691 N N . ASP A 1 95 ? 2.495 9.524 -13.259 1.00 72.12 95 ASP A N 1
ATOM 692 C CA . ASP A 1 95 ? 2.713 9.715 -11.822 1.00 72.12 95 ASP A CA 1
ATOM 693 C C . ASP A 1 95 ? 1.389 10.061 -11.110 1.00 72.12 95 ASP A C 1
ATOM 695 O O . ASP A 1 95 ? 1.073 9.467 -10.085 1.00 72.12 95 ASP A O 1
ATOM 699 N N . GLU A 1 96 ? 0.523 10.881 -11.716 1.00 79.69 96 GLU A N 1
ATOM 700 C CA . GLU A 1 96 ? -0.785 11.240 -11.142 1.00 79.69 96 GLU A CA 1
ATOM 701 C C . GLU A 1 96 ? -1.748 10.052 -11.083 1.00 79.69 96 GLU A C 1
ATOM 703 O O . GLU A 1 96 ? -2.466 9.857 -10.102 1.00 79.69 96 GLU A O 1
ATOM 708 N N . ALA A 1 97 ? -1.784 9.243 -12.145 1.00 81.06 97 ALA A N 1
ATOM 709 C CA . ALA A 1 97 ? -2.613 8.046 -12.169 1.00 81.06 97 ALA A CA 1
ATOM 710 C C . ALA A 1 97 ? -2.106 7.011 -11.156 1.00 81.06 97 ALA A C 1
ATOM 712 O O . ALA A 1 97 ? -2.897 6.291 -10.548 1.00 81.06 97 ALA A O 1
ATOM 713 N N . PHE A 1 98 ? -0.794 6.948 -10.954 1.00 81.00 98 PHE A N 1
ATOM 714 C CA . PHE A 1 98 ? -0.175 6.077 -9.975 1.00 81.00 98 PHE A CA 1
ATOM 715 C C . PHE A 1 98 ? -0.459 6.537 -8.540 1.00 81.00 98 PHE A C 1
ATOM 717 O O . PHE A 1 98 ? -0.845 5.716 -7.707 1.00 81.00 98 PHE A O 1
ATOM 724 N N . ASP A 1 99 ? -0.377 7.838 -8.271 1.00 84.06 99 ASP A N 1
ATOM 725 C CA . ASP A 1 99 ? -0.761 8.421 -6.988 1.00 84.06 99 ASP A CA 1
ATOM 726 C C . ASP A 1 99 ? -2.230 8.126 -6.674 1.00 84.06 99 ASP A C 1
ATOM 728 O O . ASP A 1 99 ? -2.539 7.632 -5.589 1.00 84.06 99 ASP A O 1
ATOM 732 N N . GLN A 1 100 ? -3.135 8.311 -7.643 1.00 87.56 100 GLN A N 1
ATOM 733 C CA . GLN A 1 100 ? -4.549 7.976 -7.463 1.00 87.56 100 GLN A CA 1
ATOM 734 C C . GLN A 1 100 ? -4.761 6.484 -7.162 1.00 87.56 100 GLN A C 1
ATOM 736 O O . GLN A 1 100 ? -5.583 6.138 -6.316 1.00 87.56 100 GLN A O 1
ATOM 741 N N . LEU A 1 101 ? -3.999 5.585 -7.794 1.00 88.12 101 LEU A N 1
ATOM 742 C CA . LEU A 1 101 ? -4.072 4.154 -7.484 1.00 88.12 101 LEU A CA 1
ATOM 743 C C . LEU A 1 101 ? -3.663 3.857 -6.038 1.00 88.12 101 LEU A C 1
ATOM 745 O O . LEU A 1 101 ? -4.296 3.018 -5.396 1.00 88.12 101 LEU A O 1
ATOM 749 N N . LEU A 1 102 ? -2.624 4.517 -5.519 1.00 89.19 102 LEU A N 1
ATOM 750 C CA . LEU A 1 102 ? -2.209 4.358 -4.123 1.00 89.19 102 LEU A CA 1
ATOM 751 C C . LEU A 1 102 ? -3.252 4.936 -3.165 1.00 89.19 102 LEU A C 1
ATOM 753 O O . LEU A 1 102 ? -3.560 4.303 -2.155 1.00 89.19 102 LEU A O 1
ATOM 757 N N . GLU A 1 103 ? -3.816 6.096 -3.495 1.00 92.75 103 GLU A N 1
ATOM 758 C CA . GLU A 1 103 ? -4.906 6.724 -2.744 1.00 92.75 103 GLU A CA 1
ATOM 759 C C . GLU A 1 103 ? -6.113 5.796 -2.633 1.00 92.75 103 GLU A C 1
ATOM 761 O O . GLU A 1 103 ? -6.582 5.516 -1.529 1.00 92.75 103 GLU A O 1
ATOM 766 N N . ASP A 1 104 ? -6.567 5.249 -3.759 1.00 93.38 104 ASP A N 1
ATOM 767 C CA . ASP A 1 104 ? -7.701 4.332 -3.800 1.00 93.38 104 ASP A CA 1
ATOM 768 C C . ASP A 1 104 ? -7.395 3.031 -3.051 1.00 93.38 104 ASP A C 1
ATOM 770 O O . ASP A 1 104 ? -8.254 2.484 -2.355 1.00 93.38 104 ASP A O 1
ATOM 774 N N . TRP A 1 105 ? -6.170 2.511 -3.169 1.00 93.31 105 TRP A N 1
ATOM 775 C CA . TRP A 1 105 ? -5.782 1.258 -2.526 1.00 93.31 105 TRP A CA 1
ATOM 776 C C . TRP A 1 105 ? -5.702 1.394 -1.004 1.00 93.31 105 TRP A C 1
ATOM 778 O O . TRP A 1 105 ? -6.364 0.652 -0.275 1.00 93.31 105 TRP A O 1
ATOM 788 N N . PHE A 1 106 ? -4.917 2.354 -0.510 1.00 94.38 106 PHE A N 1
ATOM 789 C CA . PHE A 1 106 ? -4.727 2.554 0.926 1.00 94.38 106 PHE A CA 1
ATOM 790 C C . PHE A 1 106 ? -5.951 3.176 1.594 1.00 94.38 106 PHE A C 1
ATOM 792 O O . PHE A 1 106 ? -6.270 2.796 2.721 1.00 94.38 106 PHE A O 1
ATOM 799 N N . GLY A 1 107 ? -6.691 4.041 0.898 1.00 95.62 107 GLY A N 1
ATOM 800 C CA . GLY A 1 107 ? -7.959 4.572 1.390 1.00 95.62 107 GLY A CA 1
ATOM 801 C C . GLY A 1 107 ? -9.002 3.476 1.589 1.00 95.62 107 GLY A C 1
ATOM 802 O O . GLY A 1 107 ? -9.671 3.427 2.621 1.00 95.62 107 GLY A O 1
ATOM 803 N N . ASN A 1 108 ? -9.088 2.517 0.661 1.00 95.56 108 ASN A N 1
ATOM 804 C CA . ASN A 1 108 ? -9.957 1.358 0.841 1.00 95.56 108 ASN A CA 1
ATOM 805 C C . ASN A 1 108 ? -9.523 0.472 2.013 1.00 95.56 108 ASN A C 1
ATOM 807 O O . ASN A 1 108 ? -10.386 -0.011 2.740 1.00 95.56 108 ASN A O 1
ATOM 811 N N . ILE A 1 109 ? -8.216 0.284 2.235 1.00 95.56 109 ILE A N 1
ATOM 812 C CA . ILE A 1 109 ? -7.713 -0.439 3.414 1.00 95.56 109 ILE A CA 1
ATOM 813 C C . ILE A 1 109 ? -8.151 0.270 4.697 1.00 95.56 109 ILE A C 1
ATOM 815 O O . ILE A 1 109 ? -8.734 -0.371 5.569 1.00 95.56 109 ILE A O 1
ATOM 819 N N . ALA A 1 110 ? -7.929 1.581 4.796 1.00 96.12 110 ALA A N 1
ATOM 820 C CA . ALA A 1 110 ? -8.315 2.369 5.963 1.00 96.12 110 ALA A CA 1
ATOM 821 C C . ALA A 1 110 ? -9.829 2.332 6.227 1.00 96.12 110 ALA A C 1
ATOM 823 O O . ALA A 1 110 ? -10.254 2.293 7.377 1.00 96.12 110 ALA A O 1
ATOM 824 N N . ARG A 1 111 ? -10.644 2.292 5.166 1.00 95.81 111 ARG A N 1
ATOM 825 C CA . ARG A 1 111 ? -12.107 2.223 5.257 1.00 95.81 111 ARG A CA 1
ATOM 826 C C . ARG A 1 111 ? -12.619 0.923 5.880 1.00 95.81 111 ARG A C 1
ATOM 828 O O . ARG A 1 111 ? -13.630 0.953 6.576 1.00 95.81 111 ARG A O 1
ATOM 835 N N . VAL A 1 112 ? -11.980 -0.210 5.585 1.00 95.62 112 VAL A N 1
ATOM 836 C CA . VAL A 1 112 ? -12.517 -1.543 5.930 1.00 95.62 112 VAL A CA 1
ATOM 837 C C . VAL A 1 112 ? -11.777 -2.228 7.077 1.00 95.62 112 VAL A C 1
ATOM 839 O O . VAL A 1 112 ? -12.323 -3.141 7.697 1.00 95.62 112 VAL A O 1
ATOM 842 N N . LEU A 1 113 ? -10.540 -1.815 7.366 1.00 97.19 113 LEU A N 1
ATOM 843 C CA . LEU A 1 113 ? -9.749 -2.339 8.475 1.00 97.19 113 LEU A CA 1
ATOM 844 C C . LEU A 1 113 ? -10.292 -1.802 9.803 1.00 97.19 113 LEU A C 1
ATOM 846 O O . LEU A 1 113 ? -10.411 -0.593 9.995 1.00 97.19 113 LEU A O 1
ATOM 850 N N . LEU A 1 114 ? -10.587 -2.696 10.749 1.00 97.56 114 LEU A N 1
ATOM 851 C CA . LEU A 1 114 ? -11.045 -2.270 12.069 1.00 97.56 114 LEU A CA 1
ATOM 852 C C . LEU A 1 114 ? -9.971 -1.428 12.794 1.00 97.56 114 LEU A C 1
ATOM 854 O O . LEU A 1 114 ? -8.779 -1.742 12.699 1.00 97.56 114 LEU A O 1
ATOM 858 N N . PRO A 1 115 ? -10.362 -0.414 13.590 1.00 96.44 115 PRO A N 1
ATOM 859 C CA . PRO A 1 115 ? -9.416 0.378 14.372 1.00 96.44 115 PRO A CA 1
ATOM 860 C C . PRO A 1 115 ? -8.522 -0.481 15.279 1.00 96.44 115 PRO A C 1
ATOM 862 O O . PRO A 1 115 ? -8.977 -1.447 15.896 1.00 96.44 115 PRO A O 1
ATOM 865 N N . GLY A 1 116 ? -7.237 -0.124 15.365 1.00 96.06 116 GLY A N 1
ATOM 866 C CA . GLY A 1 116 ? -6.244 -0.830 16.186 1.00 96.06 116 GLY A CA 1
ATOM 867 C C . GLY A 1 116 ? -5.743 -2.158 15.605 1.00 96.06 116 GLY A C 1
ATOM 868 O O . GLY A 1 116 ? -5.046 -2.900 16.296 1.00 96.06 116 GLY A O 1
ATOM 869 N N . ARG A 1 117 ? -6.099 -2.488 14.359 1.00 97.81 117 ARG A N 1
ATOM 870 C CA . ARG A 1 117 ? -5.631 -3.692 13.663 1.00 97.81 117 ARG A CA 1
ATOM 871 C C . ARG A 1 117 ? -4.409 -3.432 12.791 1.00 97.81 117 ARG A C 1
ATOM 873 O O . ARG A 1 117 ? -4.053 -2.294 12.497 1.00 97.81 117 ARG A O 1
ATOM 880 N N . CYS A 1 118 ? -3.767 -4.523 12.390 1.00 97.19 118 CYS A N 1
ATOM 881 C CA . CYS A 1 118 ? -2.487 -4.497 11.695 1.00 97.19 118 CYS A CA 1
ATOM 882 C C . CYS A 1 118 ? -2.663 -4.605 10.177 1.00 97.19 118 CYS A C 1
ATOM 884 O O . CYS A 1 118 ? -3.645 -5.163 9.678 1.00 97.19 118 CYS A O 1
ATOM 886 N N . PHE A 1 119 ? -1.656 -4.140 9.444 1.00 96.31 119 PHE A N 1
ATOM 887 C CA . PHE A 1 119 ? -1.525 -4.367 8.012 1.00 96.31 119 PHE A CA 1
ATOM 888 C C . PHE A 1 119 ? -0.070 -4.692 7.651 1.00 96.31 119 PHE A C 1
ATOM 890 O O . PHE A 1 119 ? 0.858 -4.177 8.270 1.00 96.31 119 PHE A O 1
ATOM 897 N N . TYR A 1 120 ? 0.117 -5.532 6.635 1.00 95.38 120 TYR A N 1
ATOM 898 C CA . TYR A 1 120 ? 1.401 -5.828 6.005 1.00 95.38 120 TYR A CA 1
ATOM 899 C C . TYR A 1 120 ? 1.327 -5.459 4.526 1.00 95.38 120 TYR A C 1
ATOM 901 O O . TYR A 1 120 ? 0.403 -5.872 3.821 1.00 95.38 120 TYR A O 1
ATOM 909 N N . ILE A 1 121 ? 2.302 -4.671 4.077 1.00 91.69 121 ILE A N 1
ATOM 910 C CA . ILE A 1 121 ? 2.428 -4.211 2.694 1.00 91.69 121 ILE A CA 1
ATOM 911 C C . ILE A 1 121 ? 3.733 -4.769 2.146 1.00 91.69 121 ILE A C 1
ATOM 913 O O . ILE A 1 121 ? 4.807 -4.470 2.669 1.00 91.69 121 ILE A O 1
ATOM 917 N N . TRP A 1 122 ? 3.638 -5.561 1.086 1.00 89.06 122 TRP A N 1
ATOM 918 C CA . TRP A 1 122 ? 4.789 -6.104 0.380 1.00 89.06 122 TRP A CA 1
ATOM 919 C C . TRP A 1 122 ? 5.103 -5.245 -0.834 1.00 89.06 122 TRP A C 1
ATOM 921 O O . TRP A 1 122 ? 4.222 -4.880 -1.610 1.00 89.06 122 TRP A O 1
ATOM 931 N N . GLY A 1 123 ? 6.379 -4.931 -1.022 1.00 81.06 123 GLY A N 1
ATOM 932 C CA . GLY A 1 123 ? 6.825 -4.138 -2.153 1.00 81.06 123 GLY A CA 1
ATOM 933 C C . GLY A 1 123 ? 8.321 -4.266 -2.375 1.00 81.06 123 GLY A C 1
ATOM 934 O O . GLY A 1 123 ? 9.073 -4.632 -1.475 1.00 81.06 123 GLY A O 1
ATOM 935 N N . GLY A 1 124 ? 8.756 -3.970 -3.597 1.00 77.12 124 GLY A N 1
ATOM 936 C CA . GLY A 1 124 ? 10.177 -3.817 -3.880 1.00 77.12 124 GLY A CA 1
ATOM 937 C C . GLY A 1 124 ? 10.712 -2.516 -3.284 1.00 77.12 124 GLY A C 1
ATOM 938 O O . GLY A 1 124 ? 10.004 -1.511 -3.270 1.00 77.12 124 GLY A O 1
ATOM 939 N N . TYR A 1 125 ? 11.984 -2.527 -2.884 1.00 74.50 125 TYR A N 1
ATOM 940 C CA . TYR A 1 125 ? 12.703 -1.381 -2.314 1.00 74.50 125 TYR A CA 1
ATOM 941 C C . TYR A 1 125 ? 12.456 -0.047 -3.049 1.00 74.50 125 TYR A C 1
ATOM 943 O O . TYR A 1 125 ? 12.211 0.976 -2.417 1.00 74.50 125 TYR A O 1
ATOM 951 N N . ALA A 1 126 ? 12.441 -0.061 -4.388 1.00 73.00 126 ALA A N 1
ATOM 952 C CA . ALA A 1 126 ? 12.242 1.140 -5.206 1.00 73.00 126 ALA A CA 1
ATOM 953 C C . ALA A 1 126 ? 10.887 1.843 -4.983 1.00 73.00 126 ALA A C 1
ATOM 955 O O . ALA A 1 126 ? 10.771 3.029 -5.268 1.00 73.00 126 ALA A O 1
ATOM 956 N N . ASN A 1 127 ? 9.882 1.131 -4.465 1.00 74.44 127 ASN A N 1
ATOM 957 C CA . ASN A 1 127 ? 8.547 1.669 -4.209 1.00 74.44 127 ASN A CA 1
ATOM 958 C C . ASN A 1 127 ? 8.342 2.085 -2.747 1.00 74.44 127 ASN A C 1
ATOM 960 O O . ASN A 1 127 ? 7.320 2.689 -2.435 1.00 74.44 127 ASN A O 1
ATOM 964 N N . CYS A 1 128 ? 9.283 1.782 -1.844 1.00 74.88 128 CYS A N 1
ATOM 965 C CA . CYS A 1 128 ? 9.126 2.059 -0.414 1.00 74.88 128 CYS A CA 1
ATOM 966 C C . CYS A 1 128 ? 8.890 3.546 -0.113 1.00 74.88 128 CYS A C 1
ATOM 968 O O . CYS A 1 128 ? 8.197 3.858 0.850 1.00 74.88 128 CYS A O 1
ATOM 970 N N . GLY A 1 129 ? 9.411 4.457 -0.943 1.00 80.75 129 GLY A N 1
ATOM 971 C CA . GLY A 1 129 ? 9.172 5.897 -0.806 1.00 80.75 129 GLY A CA 1
ATOM 972 C C . GLY A 1 129 ? 7.722 6.327 -1.065 1.00 80.75 129 GLY A C 1
ATOM 973 O O . GLY A 1 129 ? 7.290 7.344 -0.530 1.00 80.75 129 GLY A O 1
ATOM 974 N N . ASN A 1 130 ? 6.953 5.538 -1.819 1.00 82.94 130 ASN A N 1
ATOM 975 C CA . ASN A 1 130 ? 5.617 5.921 -2.282 1.00 82.94 130 ASN A CA 1
ATOM 976 C C . ASN A 1 130 ? 4.527 5.711 -1.217 1.00 82.94 130 ASN A C 1
ATOM 978 O O . ASN A 1 130 ? 3.492 6.368 -1.245 1.00 82.94 130 ASN A O 1
ATOM 982 N N . TYR A 1 131 ? 4.734 4.797 -0.264 1.00 87.19 131 TYR A N 1
ATOM 983 C CA . TYR A 1 131 ? 3.696 4.424 0.707 1.00 87.19 131 TYR A CA 1
ATOM 984 C C . TYR A 1 131 ? 3.537 5.410 1.869 1.00 87.19 131 TYR A C 1
ATOM 986 O O . TYR A 1 131 ? 2.401 5.794 2.152 1.00 87.19 131 TYR A O 1
ATOM 994 N N . PRO A 1 132 ? 4.610 5.832 2.573 1.00 90.56 132 PRO A N 1
ATOM 995 C CA . PRO A 1 132 ? 4.470 6.585 3.817 1.00 90.56 132 PRO A CA 1
ATOM 996 C C . PRO A 1 132 ? 3.619 7.863 3.718 1.00 90.56 132 PRO A C 1
ATOM 998 O O . PRO A 1 132 ? 2.818 8.081 4.632 1.00 90.56 132 PRO A O 1
ATOM 1001 N N . PRO A 1 133 ? 3.706 8.686 2.648 1.00 91.06 133 PRO A N 1
ATOM 1002 C CA . PRO A 1 133 ? 2.845 9.862 2.509 1.00 91.06 133 PRO A CA 1
ATOM 1003 C C . PRO A 1 133 ? 1.353 9.507 2.465 1.00 91.06 133 PRO A C 1
ATOM 1005 O O . PRO A 1 133 ? 0.549 10.122 3.168 1.00 91.06 133 PRO A O 1
ATOM 1008 N N . VAL A 1 134 ? 0.991 8.476 1.697 1.00 92.88 134 VAL A N 1
ATOM 1009 C CA . VAL A 1 134 ? -0.402 8.047 1.511 1.00 92.88 134 VAL A CA 1
ATOM 1010 C C . VAL A 1 134 ? -0.928 7.332 2.759 1.00 92.88 134 VAL A C 1
ATOM 1012 O O . VAL A 1 134 ? -2.039 7.607 3.209 1.00 92.88 134 VAL A O 1
ATOM 1015 N N . LEU A 1 135 ? -0.109 6.489 3.398 1.00 94.88 135 LEU A N 1
ATOM 1016 C CA . LEU A 1 135 ? -0.448 5.862 4.681 1.00 94.88 135 LEU A CA 1
ATOM 1017 C C . LEU A 1 135 ? -0.758 6.915 5.749 1.00 94.88 135 LEU A C 1
ATOM 1019 O O . LEU A 1 135 ? -1.800 6.851 6.401 1.00 94.88 135 LEU A O 1
ATOM 1023 N N . LYS A 1 136 ? 0.104 7.934 5.871 1.00 96.12 136 LYS A N 1
ATOM 1024 C CA . LYS A 1 136 ? -0.101 9.051 6.799 1.00 96.12 136 LYS A CA 1
ATOM 1025 C C . LYS A 1 136 ? -1.410 9.787 6.513 1.00 96.12 136 LYS A C 1
ATOM 1027 O O . LYS A 1 136 ? -2.137 10.100 7.453 1.00 96.12 136 LYS A O 1
ATOM 1032 N N . LYS A 1 137 ? -1.716 10.050 5.239 1.00 97.12 137 LYS A N 1
ATOM 1033 C CA . LYS A 1 137 ? -2.951 10.729 4.823 1.00 97.12 137 LYS A CA 1
ATOM 1034 C C . LYS A 1 137 ? -4.212 9.961 5.233 1.00 97.12 137 LYS A C 1
ATOM 1036 O O . LYS A 1 137 ? -5.171 10.587 5.673 1.00 97.12 137 LYS A O 1
ATOM 1041 N N . HIS A 1 138 ? -4.194 8.631 5.150 1.00 96.75 138 HIS A N 1
ATOM 1042 C CA . HIS A 1 138 ? -5.331 7.768 5.507 1.00 96.75 138 HIS A CA 1
ATOM 1043 C C . HIS A 1 138 ? -5.328 7.296 6.970 1.00 96.75 138 HIS A C 1
ATOM 1045 O O . HIS A 1 138 ? -6.092 6.406 7.335 1.00 96.75 138 HIS A O 1
ATOM 1051 N N . GLY A 1 139 ? -4.474 7.868 7.827 1.00 96.31 139 GLY A N 1
ATOM 1052 C CA . GLY A 1 139 ? -4.409 7.502 9.247 1.00 96.31 139 GLY A CA 1
ATOM 1053 C C . GLY A 1 139 ? -3.860 6.095 9.512 1.00 96.31 139 GLY A C 1
ATOM 1054 O O . GLY A 1 139 ? -4.028 5.560 10.607 1.00 96.31 139 GLY A O 1
ATOM 1055 N N . LEU A 1 140 ? -3.189 5.491 8.530 1.00 96.31 140 LEU A N 1
ATOM 1056 C CA . LEU A 1 140 ? -2.532 4.196 8.658 1.00 96.31 140 LEU A CA 1
ATOM 1057 C C . LEU A 1 140 ? -1.119 4.402 9.212 1.00 96.31 140 LEU A C 1
ATOM 1059 O O . LEU A 1 140 ? -0.234 4.943 8.550 1.00 96.31 140 LEU A O 1
ATOM 1063 N N . TYR A 1 141 ? -0.899 3.977 10.453 1.00 96.56 141 TYR A N 1
ATOM 1064 C CA . TYR A 1 141 ? 0.385 4.156 11.126 1.00 96.56 141 TYR A CA 1
ATOM 1065 C C . TYR A 1 141 ? 1.462 3.215 10.565 1.00 96.56 141 TYR A C 1
ATOM 1067 O O . TYR A 1 141 ? 1.374 1.995 10.702 1.00 96.56 141 TYR A O 1
ATOM 1075 N N . PHE A 1 142 ? 2.508 3.784 9.961 1.00 94.31 142 PHE A N 1
ATOM 1076 C CA . PHE A 1 142 ? 3.685 3.035 9.526 1.00 94.31 142 PHE A CA 1
ATOM 1077 C C . PHE A 1 142 ? 4.613 2.766 10.719 1.00 94.31 142 PHE A C 1
ATOM 1079 O O . PHE A 1 142 ? 5.279 3.675 11.210 1.00 94.31 142 PHE A O 1
ATOM 1086 N N . SER A 1 143 ? 4.641 1.516 11.186 1.00 94.44 143 SER A N 1
ATOM 1087 C CA . SER A 1 143 ? 5.411 1.112 12.371 1.00 94.44 143 SER A CA 1
ATOM 1088 C C . SER A 1 143 ? 6.890 0.866 12.062 1.00 94.44 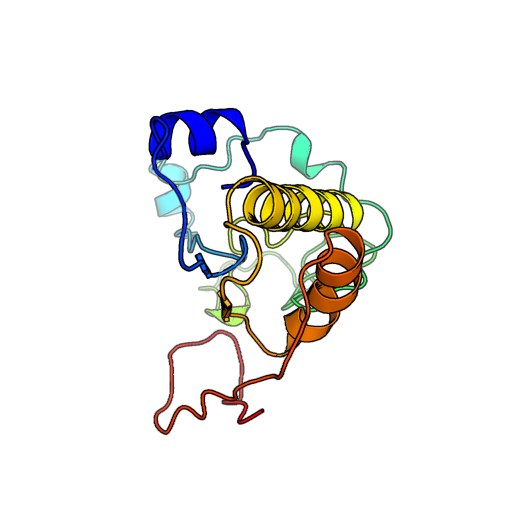143 SER A C 1
ATOM 1090 O O . SER A 1 143 ? 7.757 1.404 12.744 1.00 94.44 143 SER A O 1
ATOM 1092 N N . GLN A 1 144 ? 7.184 0.019 11.076 1.00 92.69 144 GLN A N 1
ATOM 1093 C CA . GLN A 1 144 ? 8.541 -0.413 10.750 1.00 92.69 144 GLN A CA 1
ATOM 1094 C C . GLN A 1 144 ? 8.587 -1.035 9.354 1.00 92.69 144 GLN A C 1
ATOM 1096 O O . GLN A 1 144 ? 7.563 -1.457 8.813 1.00 92.69 144 GLN A O 1
ATOM 1101 N N . SER A 1 145 ? 9.792 -1.128 8.797 1.00 90.31 145 SER A N 1
ATOM 1102 C CA . SER A 1 145 ? 10.074 -1.921 7.601 1.00 90.31 145 SER A CA 1
ATOM 1103 C C . SER A 1 145 ? 10.688 -3.261 8.002 1.00 90.31 145 SER A C 1
ATOM 1105 O O . SER A 1 145 ? 11.490 -3.332 8.931 1.00 90.31 145 SER A O 1
ATOM 1107 N N . ILE A 1 146 ? 10.286 -4.328 7.312 1.00 90.56 146 ILE A N 1
ATOM 1108 C CA . ILE A 1 146 ? 10.854 -5.668 7.478 1.00 90.56 146 ILE A CA 1
ATOM 1109 C C . ILE A 1 146 ? 11.493 -6.058 6.156 1.00 90.56 146 ILE A C 1
ATOM 1111 O O . ILE A 1 146 ? 10.856 -5.968 5.106 1.00 90.56 146 ILE A O 1
ATOM 1115 N N . ILE A 1 147 ? 12.746 -6.493 6.226 1.00 89.69 147 ILE A N 1
ATOM 1116 C CA . ILE A 1 147 ? 13.533 -6.827 5.047 1.00 89.69 147 ILE A CA 1
ATOM 1117 C C . ILE A 1 147 ? 13.465 -8.323 4.807 1.00 89.69 147 ILE A C 1
ATOM 1119 O O . ILE A 1 147 ? 13.894 -9.124 5.638 1.00 89.69 147 ILE A O 1
ATOM 1123 N N . TRP A 1 148 ? 12.927 -8.701 3.650 1.00 87.62 148 TRP A N 1
ATOM 1124 C CA . TRP A 1 148 ? 13.011 -10.075 3.185 1.00 87.62 148 TRP A CA 1
ATOM 1125 C C . TRP A 1 148 ? 14.325 -10.280 2.429 1.00 87.62 148 TRP A C 1
ATOM 1127 O O . TRP A 1 148 ? 14.382 -10.145 1.206 1.00 87.62 148 TRP A O 1
ATOM 1137 N N . ASP A 1 149 ? 15.367 -10.640 3.178 1.00 89.50 149 ASP A N 1
ATOM 1138 C CA . ASP A 1 149 ? 16.655 -11.049 2.619 1.00 89.50 149 ASP A CA 1
ATOM 1139 C C . ASP A 1 149 ? 16.536 -12.433 1.962 1.00 89.50 149 ASP A C 1
ATOM 1141 O O . ASP A 1 149 ? 16.424 -13.474 2.619 1.00 89.50 149 ASP A O 1
ATOM 1145 N N . LYS A 1 150 ? 16.471 -12.448 0.630 1.00 86.12 150 LYS A N 1
ATOM 1146 C CA . LYS A 1 150 ? 16.321 -13.682 -0.143 1.00 86.12 150 LYS A CA 1
ATOM 1147 C C . LYS A 1 150 ? 17.677 -14.362 -0.250 1.00 86.12 150 LYS A C 1
ATOM 1149 O O . LYS A 1 150 ? 18.558 -13.894 -0.953 1.00 86.12 150 LYS A O 1
ATOM 1154 N N . GLN A 1 151 ? 17.812 -15.530 0.369 1.00 89.25 151 GLN A N 1
ATOM 1155 C CA . GLN A 1 151 ? 19.075 -16.280 0.385 1.00 89.25 151 GLN A CA 1
ATOM 1156 C C . GLN A 1 151 ? 19.370 -17.059 -0.908 1.00 89.25 151 GLN A C 1
ATOM 1158 O O . GLN A 1 151 ? 20.344 -17.805 -0.980 1.00 89.25 151 GLN A O 1
ATOM 1163 N N . HIS A 1 152 ? 18.530 -16.921 -1.934 1.00 87.56 152 HIS A N 1
ATOM 1164 C CA . HIS A 1 152 ? 18.696 -17.595 -3.215 1.00 87.56 152 HIS A CA 1
ATOM 1165 C C . HIS A 1 152 ? 18.338 -16.659 -4.374 1.00 87.56 152 HIS A C 1
ATOM 1167 O O . HIS A 1 152 ? 17.409 -15.856 -4.243 1.00 87.56 152 HIS A O 1
ATOM 1173 N N . PRO A 1 153 ? 19.019 -16.786 -5.529 1.00 81.81 153 PRO A N 1
ATOM 1174 C CA . PRO A 1 153 ? 18.699 -15.999 -6.709 1.00 81.81 153 PRO A CA 1
ATOM 1175 C C . PRO A 1 153 ? 17.239 -16.175 -7.127 1.00 81.81 153 PRO A C 1
ATOM 1177 O O . PRO A 1 153 ? 16.732 -17.293 -7.223 1.00 81.81 153 PRO A O 1
ATOM 1180 N N . VAL A 1 154 ? 16.582 -15.063 -7.441 1.00 76.12 154 VAL A N 1
ATOM 1181 C CA . VAL A 1 154 ? 15.243 -15.051 -8.037 1.00 76.12 154 VAL A CA 1
ATOM 1182 C C . VAL A 1 154 ? 15.315 -14.596 -9.487 1.00 76.12 154 VAL A C 1
ATOM 1184 O O . VAL A 1 154 ? 16.097 -13.712 -9.834 1.00 76.12 154 VAL A O 1
ATOM 1187 N N . LEU A 1 155 ? 14.479 -15.177 -10.348 1.00 73.44 155 LEU A N 1
ATOM 1188 C CA . LEU A 1 155 ? 14.353 -14.728 -11.733 1.00 73.44 155 LEU A CA 1
ATOM 1189 C C . LEU A 1 155 ? 13.755 -13.313 -11.752 1.00 73.44 155 LEU A C 1
ATOM 1191 O O . LEU A 1 155 ? 12.583 -13.121 -11.438 1.00 73.44 155 LEU A O 1
ATOM 1195 N N . THR A 1 156 ? 14.567 -12.315 -12.104 1.00 69.06 156 THR A N 1
ATOM 1196 C CA . THR A 1 156 ? 14.180 -10.897 -12.110 1.00 69.06 156 THR A CA 1
ATOM 1197 C C . THR A 1 156 ? 14.751 -10.151 -13.321 1.00 69.06 156 THR A C 1
ATOM 1199 O O . THR A 1 156 ? 15.615 -10.650 -14.038 1.00 69.06 156 THR A O 1
ATOM 1202 N N . ARG A 1 157 ? 14.246 -8.934 -13.567 1.00 65.69 157 ARG A N 1
ATOM 1203 C CA . ARG A 1 157 ? 14.762 -7.987 -14.575 1.00 65.69 157 ARG A CA 1
ATOM 1204 C C . ARG A 1 157 ? 15.981 -7.187 -14.074 1.00 65.69 157 ARG A C 1
ATOM 1206 O O . ARG A 1 157 ? 16.471 -6.330 -14.804 1.00 65.69 157 ARG A O 1
ATOM 1213 N N . LYS A 1 158 ? 16.428 -7.418 -12.834 1.00 67.69 158 LYS A N 1
ATOM 1214 C CA . LYS A 1 158 ? 17.557 -6.731 -12.186 1.00 67.69 158 LYS A CA 1
ATOM 1215 C C . LYS A 1 158 ? 18.848 -7.539 -12.335 1.00 67.69 158 LYS A C 1
ATOM 1217 O O . LYS A 1 158 ? 18.812 -8.764 -12.303 1.00 67.69 158 LYS A O 1
ATOM 1222 N N . ASP A 1 159 ? 19.970 -6.833 -12.448 1.00 71.94 159 ASP A N 1
ATOM 1223 C CA . ASP A 1 159 ? 21.298 -7.447 -12.585 1.00 71.94 159 ASP A CA 1
ATOM 1224 C C . ASP A 1 159 ? 21.848 -7.970 -11.239 1.00 71.94 159 ASP A C 1
ATOM 1226 O O . ASP A 1 159 ? 22.695 -8.858 -11.221 1.00 71.94 159 ASP A O 1
ATOM 1230 N N . PHE A 1 160 ? 21.332 -7.463 -10.111 1.00 72.62 160 PHE A N 1
ATOM 1231 C CA . PHE A 1 160 ? 21.729 -7.853 -8.755 1.00 72.62 160 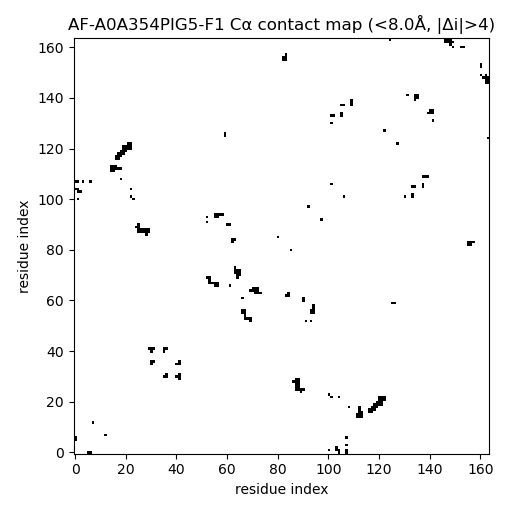PHE A CA 1
ATOM 1232 C C . PHE A 1 160 ? 20.516 -8.185 -7.881 1.00 72.62 160 PHE A C 1
ATOM 1234 O O . PHE A 1 160 ? 19.415 -7.663 -8.084 1.00 72.62 160 PHE A O 1
ATOM 1241 N N . MET A 1 161 ? 20.745 -9.028 -6.875 1.00 76.62 161 MET A N 1
ATOM 1242 C CA . MET A 1 161 ? 19.789 -9.318 -5.812 1.00 76.62 161 MET A CA 1
ATOM 1243 C C . MET A 1 161 ? 20.055 -8.368 -4.642 1.00 76.62 161 MET A C 1
ATOM 1245 O O . MET A 1 161 ? 21.057 -8.508 -3.949 1.00 76.62 161 MET A O 1
ATOM 1249 N N . GLY A 1 162 ? 19.193 -7.364 -4.475 1.00 72.50 162 GLY A N 1
ATOM 1250 C CA . GLY A 1 162 ? 19.287 -6.435 -3.348 1.00 72.50 162 GLY A CA 1
ATOM 1251 C C . GLY A 1 162 ? 18.926 -7.116 -2.026 1.00 72.50 162 GLY A C 1
ATOM 1252 O O . GLY A 1 162 ? 18.016 -7.946 -2.000 1.00 72.50 162 GLY A O 1
ATOM 1253 N N . ALA A 1 163 ? 19.621 -6.731 -0.957 1.00 78.88 163 ALA A N 1
ATOM 1254 C CA . ALA A 1 163 ? 19.405 -7.181 0.420 1.00 78.88 163 ALA A CA 1
ATOM 1255 C C . ALA A 1 163 ? 19.144 -5.944 1.296 1.00 78.88 163 ALA A C 1
ATOM 1257 O O . ALA A 1 163 ? 20.031 -5.477 2.015 1.00 78.88 163 ALA A O 1
ATOM 1258 N N . HIS A 1 164 ? 17.971 -5.327 1.112 1.00 66.56 164 HIS A N 1
ATOM 1259 C CA . HIS A 1 164 ? 17.610 -4.025 1.688 1.00 66.56 164 HIS A CA 1
ATOM 1260 C C . HIS A 1 164 ? 16.170 -3.970 2.135 1.00 66.56 164 HIS A C 1
ATOM 1262 O O . HIS A 1 164 ? 15.326 -4.656 1.509 1.00 66.56 164 HIS A O 1
#

Nearest PDB structures (foldseek):
  6pbd-assembly1_A  TM=6.545E-01  e=7.715E-02  Caulobacter vibrioides
  6k0w-assembly2_A  TM=5.339E-01  e=2.441E+00  Helicobacter pylori 26695
  6k0w-assembly1_B  TM=5.369E-01  e=4.388E+00  Helicobacter pylori 26695
  4zcf-assembly1_A  TM=4.870E-01  e=5.695E+00  Escherichia coli

pLDDT: mean 70.31, std 22.72, range [30.62, 97.81]

Solvent-accessible surface area (backbone atoms only — not comparable to full-atom values): 10828 Å² total; per-residue (Å²): 104,62,48,65,66,61,45,50,63,72,42,71,82,60,82,37,70,65,48,78,44,65,71,101,63,67,84,39,87,71,78,77,48,72,67,40,51,73,66,67,76,52,88,78,66,95,58,77,74,77,77,70,69,71,76,69,67,87,72,84,72,69,62,57,45,36,63,74,69,68,41,61,73,57,77,92,66,99,56,89,75,54,76,45,67,56,78,40,50,71,76,78,62,50,57,69,59,47,51,50,48,51,47,34,34,50,43,47,46,51,72,51,45,45,89,96,51,56,72,46,80,53,75,59,74,78,52,59,78,66,47,60,66,52,32,55,72,49,73,46,81,84,86,80,88,84,65,79,68,68,94,59,94,71,97,65,69,60,98,68,86,77,77,105

Secondary structure (DSSP, 8-state):
---HHHHHHHHTTPPEEEEEE--S---------HHHHHTT-------GGGGG--S---SS--SSB-TTT--BSS---SSPPPGGGPPPTTTT--HHHHHHHHHHHHHHHHHHEEEEEEEEE---GGGGGGHHHHHHHTT-----------SS----SSSS----